Protein AF-A0A4Q3B7X1-F1 (afdb_monomer_lite)

Sequence (124 aa):
MKILYALQATGNGHISRANEILPLLETMATVDVLLSGTQADVGLNHAIKYKKKGLSFVFGKQGGVDILSTFKQIKTKRFLEEMRSIPVEDYDFVINDFEPLSAWACKNKNVTCIALSHQFAVIG

Secondary structure (DSSP, 8-state):
-EEEEEEE-SSHHHHHHHHHHHHHHHHHSEEEEEEE-S---SPPSS--SEEE------B-TTSSB-HHHHHHH--HHHHHHHHHT--GGGSSEEEEES-HHHHHHHHHHT--EEE--SGGGT--

Radius of gyration: 14.89 Å; chains: 1; bounding box: 36×31×37 Å

pLDDT: mean 83.75, std 16.31, range [47.78, 98.5]

Structure (mmCIF, N/CA/C/O backbone):
data_AF-A0A4Q3B7X1-F1
#
_entry.id   AF-A0A4Q3B7X1-F1
#
loop_
_atom_site.group_PDB
_atom_site.id
_atom_site.type_symbol
_atom_site.label_atom_id
_atom_site.label_alt_id
_atom_site.label_comp_id
_atom_site.label_asym_id
_atom_site.label_entity_id
_atom_site.label_seq_id
_atom_site.pdbx_PDB_ins_code
_atom_site.Cartn_x
_atom_site.Cartn_y
_atom_site.Cartn_z
_atom_site.occupancy
_atom_site.B_iso_or_equiv
_atom_site.auth_seq_id
_atom_site.auth_comp_id
_atom_site.auth_asym_id
_atom_site.auth_atom_id
_atom_site.pdbx_PDB_model_num
ATOM 1 N N . MET A 1 1 ? -13.889 1.891 12.021 1.00 94.38 1 MET A N 1
ATOM 2 C CA . MET A 1 1 ? -13.579 1.440 10.653 1.00 94.38 1 MET A CA 1
ATOM 3 C C . MET A 1 1 ? -12.079 1.511 10.460 1.00 94.38 1 MET A C 1
ATOM 5 O O . MET A 1 1 ? -11.491 2.529 10.821 1.00 94.38 1 MET A O 1
ATOM 9 N N . LYS A 1 2 ? -11.471 0.443 9.954 1.00 98.12 2 LYS A N 1
ATOM 10 C CA . LYS A 1 2 ? -10.037 0.331 9.707 1.00 98.12 2 LYS A CA 1
ATOM 11 C C . LYS A 1 2 ? -9.805 0.003 8.237 1.00 98.12 2 LYS A C 1
ATOM 13 O O . LYS A 1 2 ? -10.293 -1.010 7.744 1.00 98.12 2 LYS A O 1
ATOM 18 N N . ILE A 1 3 ? -9.051 0.851 7.549 1.00 98.38 3 ILE A N 1
ATOM 19 C CA . ILE A 1 3 ? -8.839 0.756 6.101 1.00 98.38 3 ILE A CA 1
ATOM 20 C C . ILE A 1 3 ? -7.351 0.708 5.768 1.00 98.38 3 ILE A C 1
ATOM 22 O O . ILE A 1 3 ? -6.521 1.269 6.487 1.00 98.38 3 ILE A O 1
ATOM 26 N N . LEU A 1 4 ? -7.023 0.046 4.661 1.00 98.50 4 LEU A N 1
ATOM 27 C CA . LEU A 1 4 ? -5.682 0.074 4.083 1.00 98.50 4 LEU A CA 1
ATOM 28 C C . LEU A 1 4 ? -5.683 1.013 2.880 1.00 98.50 4 LEU A C 1
ATOM 30 O O . LEU A 1 4 ? -6.396 0.759 1.909 1.00 98.50 4 LEU A O 1
ATOM 34 N N . TYR A 1 5 ? -4.867 2.063 2.914 1.00 97.81 5 TYR A N 1
ATOM 35 C CA . TYR A 1 5 ? -4.640 2.918 1.755 1.00 97.81 5 TYR A CA 1
ATOM 36 C C . TYR A 1 5 ? -3.352 2.497 1.040 1.00 97.81 5 TYR A C 1
ATOM 38 O O . TYR A 1 5 ? -2.250 2.655 1.569 1.00 97.81 5 TYR A O 1
ATOM 46 N N . ALA A 1 6 ? -3.492 1.906 -0.146 1.00 96.81 6 ALA A N 1
ATOM 47 C CA . ALA A 1 6 ? -2.391 1.367 -0.933 1.00 96.81 6 ALA A CA 1
ATOM 48 C C . ALA A 1 6 ? -1.993 2.321 -2.065 1.00 96.81 6 ALA A C 1
ATOM 50 O O . ALA A 1 6 ? -2.795 2.619 -2.947 1.00 96.81 6 ALA A O 1
ATOM 51 N N . LEU A 1 7 ? -0.739 2.769 -2.041 1.00 94.06 7 LEU A N 1
ATOM 52 C CA . LEU A 1 7 ? -0.182 3.822 -2.883 1.00 94.06 7 LEU A CA 1
ATOM 53 C C . LEU A 1 7 ? 0.895 3.285 -3.824 1.00 94.06 7 LEU A C 1
ATOM 55 O O . LEU A 1 7 ? 1.863 2.653 -3.382 1.00 94.06 7 LEU A O 1
ATOM 59 N N . GLN A 1 8 ? 0.780 3.620 -5.110 1.00 91.12 8 GLN A N 1
ATOM 60 C CA . GLN A 1 8 ? 1.825 3.365 -6.095 1.00 91.12 8 GLN A CA 1
ATOM 61 C C . GLN A 1 8 ? 2.848 4.517 -6.151 1.00 91.12 8 GLN A C 1
ATOM 63 O O . GLN A 1 8 ? 2.600 5.587 -6.697 1.00 91.12 8 GLN A O 1
ATOM 68 N N . ALA A 1 9 ? 4.056 4.272 -5.651 1.00 87.19 9 ALA A N 1
ATOM 69 C CA . ALA A 1 9 ? 5.202 5.184 -5.628 1.00 87.19 9 ALA A CA 1
ATOM 70 C C . ALA A 1 9 ? 6.098 5.078 -6.880 1.00 87.19 9 ALA A C 1
ATOM 72 O O . ALA A 1 9 ? 7.331 5.055 -6.784 1.00 87.19 9 ALA A O 1
ATOM 73 N N . THR A 1 10 ? 5.495 4.976 -8.066 1.00 80.94 10 THR A N 1
ATOM 74 C CA . THR A 1 10 ? 6.218 5.027 -9.355 1.00 80.94 10 THR A CA 1
ATOM 75 C C . THR A 1 10 ? 6.270 6.438 -9.952 1.00 80.94 10 THR A C 1
ATOM 77 O O . THR A 1 10 ? 6.825 6.632 -11.026 1.00 80.94 10 THR A O 1
ATOM 80 N N . GLY A 1 11 ? 5.695 7.431 -9.270 1.00 76.81 11 GLY A N 1
ATOM 81 C CA . GLY A 1 11 ? 5.754 8.839 -9.652 1.00 76.81 11 GLY A CA 1
ATOM 82 C C . GLY A 1 11 ? 5.193 9.751 -8.561 1.00 76.81 11 GLY A C 1
ATOM 83 O O . GLY A 1 11 ? 4.448 9.310 -7.685 1.00 76.81 11 GLY A O 1
ATOM 84 N N . ASN A 1 12 ? 5.532 11.040 -8.624 1.00 83.31 12 ASN A N 1
ATOM 85 C CA . ASN A 1 12 ? 5.206 12.000 -7.562 1.00 83.31 12 ASN A CA 1
ATOM 86 C C . ASN A 1 12 ? 3.704 12.338 -7.463 1.00 83.31 12 ASN A C 1
ATOM 88 O O . ASN A 1 12 ? 3.244 12.734 -6.396 1.00 83.31 12 ASN A O 1
ATOM 92 N N . GLY A 1 13 ? 2.922 12.146 -8.534 1.00 86.12 13 GLY A N 1
ATOM 93 C CA . GLY A 1 13 ? 1.490 12.481 -8.551 1.00 86.12 13 GLY A CA 1
ATOM 94 C C . GLY A 1 13 ? 0.653 11.694 -7.534 1.00 86.12 13 GLY A C 1
ATOM 95 O O . GLY A 1 13 ? -0.202 12.268 -6.864 1.00 86.12 13 GLY A O 1
ATOM 96 N N . HIS A 1 14 ? 0.937 10.399 -7.359 1.00 89.12 14 HIS A N 1
ATOM 97 C CA . HIS A 1 14 ? 0.263 9.566 -6.356 1.00 89.12 14 HIS A CA 1
ATOM 98 C C . HIS A 1 14 ? 0.597 10.010 -4.928 1.00 89.12 14 HIS A C 1
ATOM 100 O O . HIS A 1 14 ? -0.295 10.108 -4.093 1.00 89.12 14 HIS A O 1
ATOM 106 N N . ILE A 1 15 ? 1.860 10.355 -4.659 1.00 90.56 15 ILE A N 1
ATOM 107 C CA . ILE A 1 15 ? 2.288 10.825 -3.333 1.00 90.56 15 ILE A CA 1
ATOM 108 C C . ILE A 1 15 ? 1.688 12.190 -3.007 1.00 90.56 15 ILE A C 1
ATOM 110 O O . ILE A 1 15 ? 1.175 12.386 -1.909 1.00 90.56 15 ILE A O 1
ATOM 114 N N . SER A 1 16 ? 1.699 13.118 -3.967 1.00 90.38 16 SER A N 1
ATOM 115 C CA . SER A 1 16 ? 1.098 14.440 -3.782 1.00 90.38 16 SER A CA 1
ATOM 116 C C . SER A 1 16 ? -0.389 14.331 -3.461 1.00 90.38 16 SER A C 1
ATOM 118 O O . SER A 1 16 ? -0.847 14.950 -2.510 1.00 90.38 16 SER A O 1
ATOM 120 N N . ARG A 1 17 ? -1.138 13.500 -4.196 1.00 91.12 17 ARG A N 1
ATOM 121 C CA . ARG A 1 17 ? -2.550 13.239 -3.890 1.00 91.12 17 ARG A CA 1
ATOM 122 C C . ARG A 1 17 ? -2.727 12.557 -2.534 1.00 91.12 17 ARG A C 1
ATOM 124 O O . ARG A 1 17 ? -3.662 12.882 -1.811 1.00 91.12 17 ARG A O 1
ATOM 131 N N . ALA A 1 18 ? -1.859 11.612 -2.183 1.00 93.44 18 ALA A N 1
ATOM 132 C CA . ALA A 1 18 ? -1.932 10.937 -0.896 1.00 93.44 18 ALA A CA 1
ATOM 133 C C . ALA A 1 18 ? -1.792 11.914 0.276 1.00 93.44 18 ALA A C 1
ATOM 135 O O . ALA A 1 18 ? -2.566 11.807 1.218 1.00 93.44 18 ALA A O 1
ATOM 136 N N . ASN A 1 19 ? -0.874 12.881 0.187 1.00 93.19 19 ASN A N 1
ATOM 137 C CA . ASN A 1 19 ? -0.688 13.913 1.210 1.00 93.19 19 ASN A CA 1
ATOM 138 C C . ASN A 1 19 ? -1.927 14.812 1.399 1.00 93.19 19 ASN A C 1
ATOM 140 O O . ASN A 1 19 ? -2.136 15.310 2.497 1.00 93.19 19 ASN A O 1
ATOM 144 N N . GLU A 1 20 ? -2.763 14.987 0.371 1.00 93.44 20 GLU A N 1
ATOM 145 C CA . GLU A 1 20 ? -4.032 15.729 0.475 1.00 93.44 20 GLU A CA 1
ATOM 146 C C . GLU A 1 20 ? -5.178 14.860 1.022 1.00 93.44 20 GLU A C 1
ATOM 148 O O . GLU A 1 20 ? -6.008 15.312 1.807 1.00 93.44 20 GLU A O 1
ATOM 153 N N . ILE A 1 21 ? -5.241 13.589 0.611 1.00 94.12 21 ILE A N 1
ATOM 154 C CA . ILE A 1 21 ? -6.352 12.686 0.950 1.00 94.12 21 ILE A CA 1
ATOM 155 C C . ILE A 1 21 ? -6.202 12.084 2.353 1.00 94.12 21 ILE A C 1
ATOM 157 O O . ILE A 1 21 ? -7.201 11.905 3.050 1.00 94.12 21 ILE A O 1
ATOM 161 N N . LEU A 1 22 ? -4.980 11.746 2.774 1.00 95.69 22 LEU A N 1
ATOM 162 C CA . LEU A 1 22 ? -4.725 11.060 4.044 1.00 95.69 22 LEU A CA 1
ATOM 163 C C . LEU A 1 22 ? -5.267 11.806 5.269 1.00 95.69 22 LEU A C 1
ATOM 165 O O . LEU A 1 22 ? -5.994 11.167 6.030 1.00 95.69 22 LEU A O 1
ATOM 169 N N . PRO A 1 23 ? -5.033 13.125 5.435 1.00 96.00 23 PRO A N 1
ATOM 170 C CA . PRO A 1 23 ? -5.581 13.865 6.568 1.00 96.00 23 PRO A CA 1
ATOM 171 C C . PRO A 1 23 ? -7.106 13.776 6.646 1.00 96.00 23 PRO A C 1
ATOM 173 O O . PRO A 1 23 ? -7.666 13.673 7.731 1.00 96.00 23 PRO A O 1
ATOM 176 N N . LEU A 1 24 ? -7.789 13.767 5.495 1.00 96.19 24 LEU A N 1
ATOM 177 C CA . LEU A 1 24 ? -9.245 13.649 5.427 1.00 96.19 24 LEU A CA 1
ATOM 178 C C . LEU A 1 24 ? -9.703 12.235 5.796 1.00 96.19 24 LEU A C 1
ATOM 180 O O . LEU A 1 24 ? -10.624 12.078 6.596 1.00 96.19 24 LEU A O 1
ATOM 184 N N . LEU A 1 25 ? -9.051 11.201 5.256 1.00 95.94 25 LEU A N 1
ATOM 185 C CA . LEU A 1 25 ? -9.364 9.807 5.583 1.00 95.94 25 LEU A CA 1
ATOM 186 C C . LEU A 1 25 ? -9.171 9.506 7.075 1.00 95.94 25 LEU A C 1
ATOM 188 O O . LEU A 1 25 ? -10.005 8.821 7.665 1.00 95.94 25 LEU A O 1
ATOM 192 N N . GLU A 1 26 ? -8.122 10.053 7.689 1.00 96.31 26 GLU A N 1
ATOM 193 C CA . GLU A 1 26 ? -7.819 9.896 9.117 1.00 96.31 26 GLU A CA 1
ATOM 194 C C . GLU A 1 26 ? -8.902 10.507 10.030 1.00 96.31 26 GLU A C 1
ATOM 196 O O . GLU A 1 26 ? -9.067 10.059 11.163 1.00 96.31 26 GLU A O 1
ATOM 201 N N . THR A 1 27 ? -9.712 11.460 9.541 1.00 97.38 27 THR A N 1
ATOM 202 C CA . THR A 1 27 ? -10.883 11.964 10.294 1.00 97.38 27 THR A CA 1
ATOM 203 C C . THR A 1 27 ? -12.066 10.991 10.316 1.00 97.38 27 THR A C 1
ATOM 205 O O . THR A 1 27 ? -12.935 11.097 11.180 1.00 97.38 27 THR A O 1
ATOM 208 N N . MET A 1 28 ? -12.113 10.040 9.378 1.00 96.94 28 MET A N 1
ATOM 209 C CA . MET A 1 28 ? -13.249 9.132 9.168 1.00 96.94 28 MET A CA 1
ATOM 210 C C . MET A 1 28 ? -12.935 7.678 9.545 1.00 96.94 28 MET A C 1
ATOM 212 O O . MET A 1 28 ? -13.849 6.888 9.793 1.00 96.94 28 MET A O 1
ATOM 216 N N . ALA A 1 29 ? -11.657 7.295 9.563 1.00 97.25 29 ALA A N 1
ATOM 217 C CA . ALA A 1 29 ? -11.222 5.920 9.767 1.00 97.25 29 ALA A CA 1
ATOM 218 C C . ALA A 1 29 ? -9.836 5.832 10.410 1.00 97.25 29 ALA A C 1
ATOM 220 O O . ALA A 1 29 ? -9.017 6.739 10.317 1.00 97.25 29 ALA A O 1
ATOM 221 N N . THR A 1 30 ? -9.533 4.670 10.986 1.00 98.12 30 THR A N 1
ATOM 222 C CA . THR A 1 30 ? -8.148 4.279 11.253 1.00 98.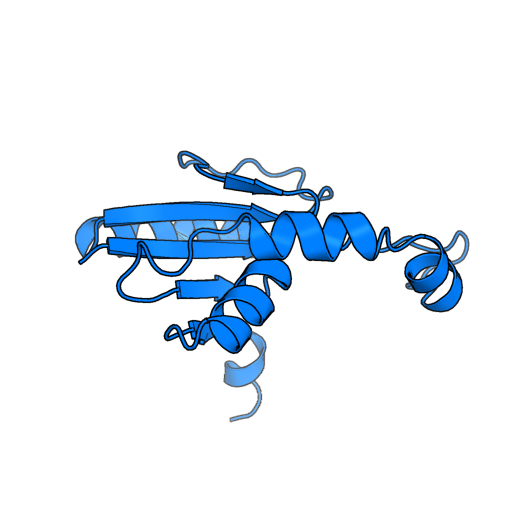12 30 THR A CA 1
ATOM 223 C C . THR A 1 30 ? -7.505 3.863 9.934 1.00 98.12 30 THR A C 1
ATOM 225 O O . THR A 1 30 ? -7.942 2.888 9.318 1.00 98.12 30 THR A O 1
ATOM 228 N N . VAL A 1 31 ? -6.485 4.596 9.493 1.00 98.06 31 VAL A N 1
ATOM 229 C CA . VAL A 1 31 ? -5.845 4.392 8.188 1.00 98.06 31 VAL A CA 1
ATOM 230 C C . VAL A 1 31 ? -4.446 3.827 8.378 1.00 98.06 31 VAL A C 1
ATOM 232 O O . VAL A 1 31 ? -3.603 4.443 9.021 1.00 98.06 31 VAL A O 1
ATOM 235 N N . ASP A 1 32 ? -4.186 2.666 7.783 1.00 98.12 32 ASP A N 1
ATOM 236 C CA . ASP A 1 32 ? -2.826 2.171 7.592 1.00 98.12 32 ASP A CA 1
ATOM 237 C C . ASP A 1 32 ? -2.397 2.411 6.141 1.00 98.12 32 ASP A C 1
ATOM 239 O O . ASP A 1 32 ? -3.189 2.238 5.211 1.00 98.12 32 ASP A O 1
ATOM 243 N N . VAL A 1 33 ? -1.128 2.770 5.928 1.00 97.31 33 VAL A N 1
ATOM 244 C CA . VAL A 1 33 ? -0.598 3.048 4.586 1.00 97.31 33 VAL A CA 1
ATOM 245 C C . VAL A 1 33 ? 0.310 1.926 4.097 1.00 97.31 33 VAL A C 1
ATOM 247 O O . VAL A 1 33 ? 1.270 1.533 4.772 1.00 97.31 33 VAL A O 1
ATOM 250 N N . LEU A 1 34 ? 0.034 1.452 2.882 1.00 96.38 34 LEU A N 1
ATOM 251 C CA . LEU A 1 34 ? 0.942 0.632 2.091 1.00 96.38 34 LEU A CA 1
ATOM 252 C C . LEU A 1 34 ? 1.521 1.466 0.952 1.00 96.38 34 LEU A C 1
ATOM 254 O O . LEU A 1 34 ? 0.787 2.065 0.180 1.00 96.38 34 LEU A O 1
ATOM 258 N N . LEU A 1 35 ? 2.842 1.454 0.813 1.00 93.75 35 LEU A N 1
ATOM 259 C CA . LEU A 1 35 ? 3.563 2.105 -0.273 1.00 93.75 35 LEU A CA 1
ATOM 260 C C . LEU A 1 35 ? 4.321 1.048 -1.080 1.00 93.75 35 LEU A C 1
ATOM 262 O O . LEU A 1 35 ? 5.144 0.323 -0.509 1.00 93.75 35 LEU A O 1
ATOM 266 N N . SER A 1 36 ? 4.088 0.962 -2.392 1.00 91.69 36 SER A N 1
ATOM 267 C CA . SER A 1 36 ? 4.874 0.096 -3.281 1.00 91.69 36 SER A CA 1
ATOM 268 C C . SER A 1 36 ? 5.492 0.861 -4.449 1.00 91.69 36 SER A C 1
ATOM 270 O O . SER A 1 36 ? 4.884 1.778 -4.985 1.00 91.69 36 SER A O 1
ATOM 272 N N . GLY A 1 37 ? 6.721 0.517 -4.834 1.00 85.50 37 GLY A N 1
ATOM 273 C CA . GLY A 1 37 ? 7.475 1.217 -5.882 1.00 85.50 37 GLY A CA 1
ATOM 274 C C . GLY A 1 37 ? 8.729 1.911 -5.348 1.00 85.50 37 GLY A C 1
ATOM 275 O O . GLY A 1 37 ? 8.994 1.930 -4.145 1.00 85.50 37 GLY A O 1
ATOM 276 N N . THR A 1 38 ? 9.561 2.420 -6.258 1.00 70.25 38 THR A N 1
ATOM 277 C CA . THR A 1 38 ? 10.929 2.870 -5.935 1.00 70.25 38 THR A CA 1
ATOM 278 C C . THR A 1 38 ? 11.323 4.200 -6.582 1.00 70.25 38 THR A C 1
ATOM 280 O O . THR A 1 38 ? 12.515 4.473 -6.662 1.00 70.25 38 THR A O 1
ATOM 283 N N . GLN A 1 39 ? 10.376 4.987 -7.104 1.00 63.88 39 GLN A N 1
ATOM 284 C CA . GLN A 1 39 ? 10.681 6.134 -7.981 1.00 63.88 39 GLN A CA 1
ATOM 285 C C . GLN A 1 39 ? 10.101 7.472 -7.502 1.00 63.88 39 GLN A C 1
ATOM 287 O O . GLN A 1 39 ? 10.213 8.464 -8.213 1.00 63.88 39 GLN A O 1
ATOM 292 N N . ALA A 1 40 ? 9.462 7.522 -6.334 1.00 61.50 40 ALA A N 1
ATOM 293 C CA . ALA A 1 40 ? 9.004 8.788 -5.773 1.00 61.50 40 ALA A CA 1
ATOM 294 C C . ALA A 1 40 ? 10.140 9.488 -5.011 1.00 61.50 40 ALA A C 1
ATOM 296 O O . ALA A 1 40 ? 10.656 8.935 -4.038 1.00 61.50 40 ALA A O 1
ATOM 297 N N . ASP A 1 41 ? 10.482 10.702 -5.444 1.00 58.56 41 ASP A N 1
ATOM 298 C CA . ASP A 1 41 ? 11.437 11.589 -4.763 1.00 58.56 41 ASP A CA 1
ATOM 299 C C . ASP A 1 41 ? 10.754 12.424 -3.667 1.00 58.56 41 ASP A C 1
ATOM 301 O O . ASP A 1 41 ? 11.393 12.869 -2.714 1.00 58.56 41 ASP A O 1
ATOM 305 N N . VAL A 1 42 ? 9.437 12.626 -3.788 1.00 61.97 42 VAL A N 1
ATOM 306 C CA . VAL A 1 42 ? 8.623 13.335 -2.794 1.00 61.97 42 VAL A CA 1
ATOM 307 C C . VAL A 1 42 ? 8.307 12.397 -1.628 1.00 61.97 42 VAL A C 1
ATOM 309 O O . VAL A 1 42 ? 7.841 11.273 -1.822 1.00 61.97 42 VAL A O 1
ATOM 312 N N . GLY A 1 43 ? 8.555 12.867 -0.404 1.00 77.56 43 GLY A N 1
ATOM 313 C CA . GLY A 1 43 ? 8.209 12.146 0.817 1.00 77.56 43 GLY A CA 1
ATOM 314 C C . GLY A 1 43 ? 6.699 12.113 1.064 1.00 77.56 43 GLY A C 1
ATOM 315 O O . GLY A 1 43 ? 5.987 13.084 0.806 1.00 77.56 43 GLY A O 1
ATOM 316 N N . LEU A 1 44 ? 6.212 10.988 1.589 1.00 85.38 44 LEU A N 1
ATOM 317 C CA . LEU A 1 44 ? 4.880 10.920 2.180 1.00 85.38 44 LEU A CA 1
ATOM 318 C C . LEU A 1 44 ? 4.942 11.525 3.589 1.00 85.38 44 LEU A C 1
ATOM 320 O O . LEU A 1 44 ? 5.783 11.113 4.388 1.00 85.38 44 LEU A O 1
ATOM 324 N N . ASN A 1 45 ? 4.034 12.445 3.909 1.00 87.06 45 ASN A N 1
ATOM 325 C CA . ASN A 1 45 ? 3.988 13.141 5.203 1.00 87.06 45 ASN A CA 1
ATOM 326 C C . ASN A 1 45 ? 3.285 12.329 6.309 1.00 87.06 45 ASN A C 1
ATOM 328 O O . ASN A 1 45 ? 2.918 12.874 7.345 1.00 87.06 45 ASN A O 1
ATOM 332 N N . HIS A 1 46 ? 3.095 11.028 6.091 1.00 90.12 46 HIS A N 1
ATOM 333 C CA . HIS A 1 46 ? 2.359 10.125 6.972 1.00 90.12 46 HIS A CA 1
ATOM 334 C C . HIS A 1 46 ? 3.147 8.840 7.224 1.00 90.12 46 HIS A C 1
ATOM 336 O O . HIS A 1 46 ? 4.031 8.455 6.451 1.00 90.12 46 HIS A O 1
ATOM 342 N N . ALA A 1 47 ? 2.805 8.150 8.313 1.00 91.62 47 ALA A N 1
ATOM 343 C CA . ALA A 1 47 ? 3.444 6.898 8.685 1.00 91.62 47 ALA A CA 1
ATOM 344 C C . ALA A 1 47 ? 3.139 5.792 7.661 1.00 91.62 47 ALA A C 1
ATOM 346 O O . ALA A 1 47 ? 1.988 5.456 7.390 1.00 91.62 47 ALA A O 1
ATOM 347 N N . ILE A 1 4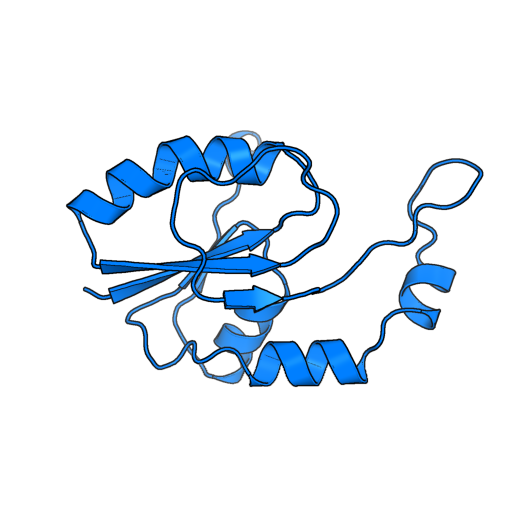8 ? 4.194 5.186 7.117 1.00 93.94 48 ILE A N 1
ATOM 348 C CA . ILE A 1 48 ? 4.085 4.052 6.197 1.00 93.94 48 ILE A CA 1
ATOM 349 C C . ILE A 1 48 ? 4.192 2.766 7.011 1.00 93.94 48 ILE A C 1
ATOM 351 O O . ILE A 1 48 ? 5.265 2.442 7.521 1.00 93.94 48 ILE A O 1
ATOM 355 N N . LYS A 1 49 ? 3.099 2.005 7.098 1.00 96.31 49 LYS A N 1
ATOM 356 C CA . LYS A 1 49 ? 3.085 0.720 7.809 1.00 96.31 49 LYS A CA 1
ATOM 357 C C . LYS A 1 49 ? 3.699 -0.404 6.986 1.00 96.31 49 LYS A C 1
ATOM 359 O O . LYS A 1 49 ? 4.428 -1.238 7.518 1.00 96.31 49 LYS A O 1
ATOM 364 N N . TYR A 1 50 ? 3.434 -0.418 5.681 1.00 95.12 50 TYR A N 1
ATOM 365 C CA . TYR A 1 50 ? 3.978 -1.423 4.774 1.00 95.12 50 TYR A CA 1
ATOM 366 C C . TYR A 1 50 ? 4.715 -0.756 3.625 1.00 95.12 50 TYR A C 1
ATOM 368 O O . TYR A 1 50 ? 4.134 0.011 2.865 1.00 95.12 50 TYR A O 1
ATOM 376 N N . LYS A 1 51 ? 5.991 -1.099 3.451 1.00 92.94 51 LYS A N 1
ATOM 377 C CA . LYS A 1 51 ? 6.785 -0.677 2.296 1.00 92.94 51 LYS A CA 1
ATOM 378 C C . LYS A 1 51 ? 7.167 -1.900 1.473 1.00 92.94 51 LYS A C 1
ATOM 380 O O . LYS A 1 51 ? 7.772 -2.836 1.997 1.00 92.94 51 LYS A O 1
ATOM 385 N N . LYS A 1 52 ? 6.788 -1.911 0.198 1.00 91.75 52 LYS A N 1
ATOM 386 C CA . LYS A 1 52 ? 7.059 -3.004 -0.747 1.00 91.75 52 LYS A CA 1
ATOM 387 C C . LYS A 1 52 ? 7.806 -2.474 -1.960 1.00 91.75 52 LYS A C 1
ATOM 389 O O . LYS A 1 52 ? 7.718 -1.296 -2.292 1.00 91.75 52 LYS A O 1
ATOM 394 N N . LYS A 1 53 ? 8.560 -3.335 -2.639 1.00 87.00 53 LYS A N 1
ATOM 395 C CA . LYS A 1 53 ? 9.202 -2.937 -3.899 1.00 87.00 53 LYS A CA 1
ATOM 396 C C . LYS A 1 53 ? 8.203 -2.928 -5.048 1.00 87.00 53 LYS A C 1
ATOM 398 O O . LYS A 1 53 ? 8.338 -2.091 -5.935 1.00 87.00 53 LYS A O 1
ATOM 403 N N . GLY A 1 54 ? 7.214 -3.822 -5.017 1.00 80.62 54 GLY A N 1
ATOM 404 C CA . GLY A 1 54 ? 6.187 -3.902 -6.047 1.00 80.62 54 GLY A CA 1
ATOM 405 C C . GLY A 1 54 ? 6.763 -4.262 -7.415 1.00 80.62 54 GLY A C 1
ATOM 406 O O . GLY A 1 54 ? 7.816 -4.911 -7.536 1.00 80.62 54 GLY A O 1
ATOM 407 N N . LEU A 1 55 ? 6.044 -3.837 -8.453 1.00 74.44 55 LEU A N 1
ATOM 408 C CA . LEU A 1 55 ? 6.530 -3.864 -9.827 1.00 74.44 55 LEU A CA 1
ATOM 409 C C . LEU A 1 55 ? 7.422 -2.642 -10.049 1.00 74.44 55 LEU A C 1
ATOM 411 O O . LEU A 1 55 ? 6.999 -1.505 -9.868 1.00 74.44 55 LEU A O 1
ATOM 415 N N . SER A 1 56 ? 8.668 -2.886 -10.441 1.00 61.12 56 SER A N 1
ATOM 416 C CA . SER A 1 56 ? 9.583 -1.834 -10.879 1.00 61.12 56 SER A CA 1
ATOM 417 C C . SER A 1 56 ? 9.682 -1.921 -12.396 1.00 61.12 56 SER A C 1
ATOM 419 O O . SER A 1 56 ? 10.109 -2.951 -12.918 1.00 61.12 56 SER A O 1
ATOM 421 N N . PHE A 1 57 ? 9.270 -0.869 -13.101 1.00 59.50 57 PHE A N 1
ATOM 422 C CA . PHE A 1 57 ? 9.462 -0.784 -14.545 1.00 59.50 57 PHE A CA 1
ATOM 423 C C . PHE A 1 57 ? 10.927 -0.483 -14.848 1.00 59.50 57 PHE A C 1
ATOM 425 O O . PHE A 1 57 ? 11.521 0.420 -14.253 1.00 59.50 57 PHE A O 1
ATOM 432 N N . VAL A 1 58 ? 11.512 -1.242 -15.774 1.00 58.53 58 VAL A N 1
ATOM 433 C CA . VAL A 1 58 ? 12.834 -0.937 -16.316 1.00 58.53 58 VAL A CA 1
ATOM 434 C C . VAL A 1 58 ? 12.617 -0.004 -17.501 1.00 58.53 58 VAL A C 1
ATOM 436 O O . VAL A 1 58 ? 12.093 -0.405 -18.541 1.00 58.53 58 VAL A O 1
ATOM 439 N N . PHE A 1 59 ? 12.983 1.265 -17.331 1.00 53.75 59 PHE A N 1
ATOM 440 C CA . PHE A 1 59 ? 12.964 2.230 -18.426 1.00 53.75 59 PHE A CA 1
ATOM 441 C C . PHE A 1 59 ? 14.136 1.950 -19.373 1.00 53.75 59 PHE A C 1
ATOM 443 O O . PHE A 1 59 ? 15.285 1.831 -18.942 1.00 53.75 59 PHE A O 1
ATOM 450 N N . GLY A 1 60 ? 13.835 1.794 -20.663 1.00 53.25 60 GLY A N 1
ATOM 451 C CA . GLY A 1 60 ? 14.840 1.525 -21.688 1.00 53.25 60 GLY A CA 1
ATOM 452 C C . GLY A 1 60 ? 15.745 2.737 -21.934 1.00 53.25 60 GLY A C 1
ATOM 453 O O . GLY A 1 60 ? 15.357 3.882 -21.714 1.00 53.25 60 GLY A O 1
ATOM 454 N N . LYS A 1 61 ? 16.956 2.500 -22.453 1.00 55.50 61 LYS A N 1
ATOM 455 C CA . LYS A 1 61 ? 17.963 3.552 -22.715 1.00 55.50 61 LYS A CA 1
ATOM 456 C C . LYS A 1 61 ? 17.573 4.569 -23.808 1.00 55.50 61 LYS A C 1
ATOM 458 O O . LYS A 1 61 ? 18.284 5.548 -23.980 1.00 55.50 61 LYS A O 1
ATOM 463 N N . GLN A 1 62 ? 16.486 4.333 -24.545 1.00 54.72 62 GLN A N 1
ATOM 464 C CA . GLN A 1 62 ? 16.020 5.147 -25.684 1.00 54.72 62 GLN A CA 1
ATOM 465 C C . GLN A 1 62 ? 14.633 5.782 -25.436 1.00 54.72 62 GLN A C 1
ATOM 467 O O . GLN A 1 62 ? 14.001 6.272 -26.365 1.00 54.72 62 GLN A O 1
ATOM 472 N N . GLY A 1 63 ? 14.145 5.774 -24.189 1.00 54.94 63 GLY A N 1
ATOM 473 C CA . GLY A 1 63 ? 12.777 6.184 -23.862 1.00 54.94 63 GLY A CA 1
ATOM 474 C C . GLY A 1 63 ? 11.756 5.063 -24.091 1.0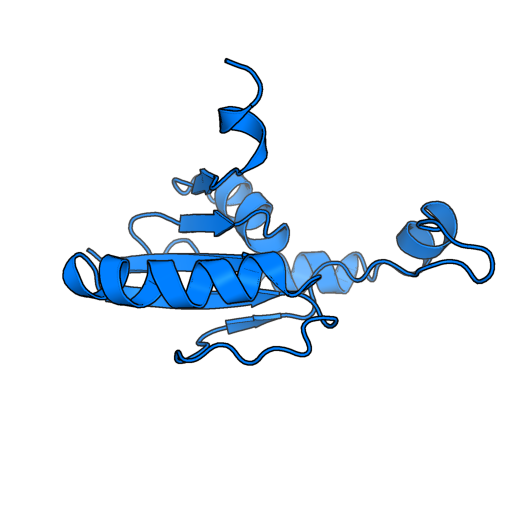0 54.94 63 GLY A C 1
ATOM 475 O O . GLY A 1 63 ? 11.907 4.222 -24.975 1.00 54.94 63 GLY A O 1
ATOM 476 N N . GLY A 1 64 ? 10.724 5.031 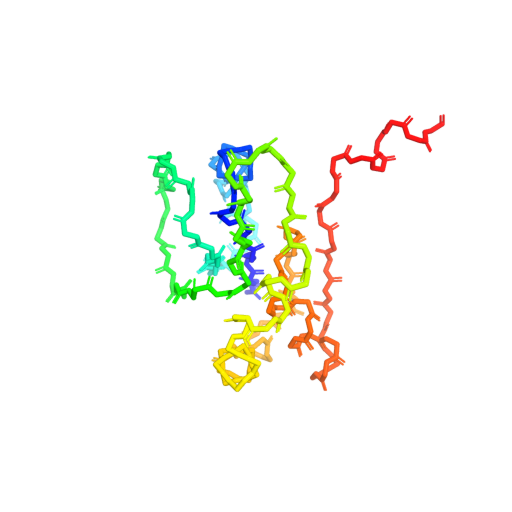-23.247 1.00 58.03 64 GLY A N 1
ATOM 477 C CA . GLY A 1 64 ? 9.714 3.970 -23.221 1.00 58.03 64 GLY A CA 1
ATOM 478 C C . GLY A 1 64 ? 9.996 2.860 -22.200 1.00 58.03 64 GLY A C 1
ATOM 479 O O . GLY A 1 64 ? 11.124 2.647 -21.746 1.00 58.03 64 GLY A O 1
ATOM 480 N N . VAL A 1 65 ? 8.929 2.162 -21.805 1.00 57.19 65 VAL A N 1
ATOM 481 C CA . VAL A 1 65 ? 9.019 0.959 -20.970 1.00 57.19 65 VAL A CA 1
ATOM 482 C C . VAL A 1 65 ? 9.469 -0.185 -21.867 1.00 57.19 65 VAL A C 1
ATOM 484 O O . VAL A 1 65 ? 8.755 -0.564 -22.795 1.00 57.19 65 VAL A O 1
ATOM 487 N N . ASP A 1 66 ? 10.635 -0.759 -21.588 1.00 63.62 66 ASP A N 1
ATOM 488 C CA . ASP A 1 66 ? 11.014 -2.013 -22.227 1.00 63.62 66 ASP A CA 1
ATOM 489 C C . ASP A 1 66 ? 10.248 -3.133 -21.526 1.00 63.62 66 ASP A C 1
ATOM 491 O O . ASP A 1 66 ? 10.642 -3.648 -20.478 1.00 63.62 66 ASP A O 1
ATOM 495 N N . ILE A 1 67 ? 9.083 -3.450 -22.086 1.00 59.69 67 ILE A N 1
ATOM 496 C CA . ILE A 1 67 ? 8.161 -4.445 -21.551 1.00 59.69 67 ILE A CA 1
ATOM 497 C C . ILE A 1 67 ? 8.859 -5.808 -21.491 1.00 59.69 67 ILE A C 1
ATOM 499 O O . ILE A 1 67 ? 8.796 -6.474 -20.468 1.00 59.69 67 ILE A O 1
ATOM 503 N N . LEU A 1 68 ? 9.605 -6.210 -22.521 1.00 55.69 68 LEU A 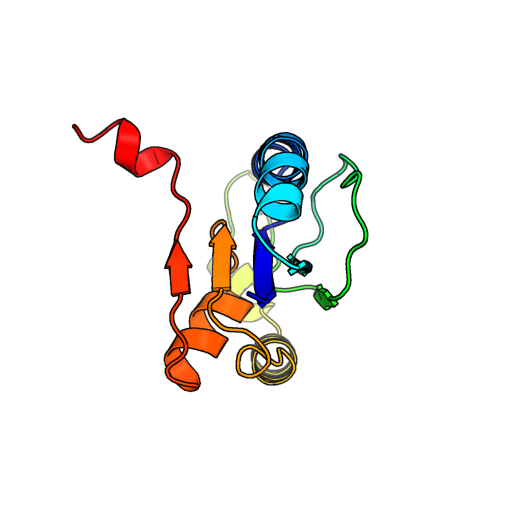N 1
ATOM 504 C CA . LEU A 1 68 ? 10.269 -7.517 -22.559 1.00 55.69 68 LEU A CA 1
ATOM 505 C C . LEU A 1 68 ? 11.372 -7.651 -21.504 1.00 55.69 68 LEU A C 1
ATOM 507 O O . LEU A 1 68 ? 11.451 -8.690 -20.841 1.00 55.69 68 LEU A O 1
ATOM 511 N N . SER A 1 69 ? 12.208 -6.628 -21.309 1.00 57.53 69 SER A N 1
ATOM 512 C CA . SER A 1 69 ? 13.213 -6.660 -20.240 1.00 57.53 69 SER A CA 1
ATOM 513 C C . SER A 1 69 ? 12.600 -6.452 -18.856 1.00 57.53 69 SER A C 1
ATOM 515 O O . SER A 1 69 ? 13.049 -7.098 -17.912 1.00 57.53 69 SER A O 1
ATOM 517 N N . THR A 1 70 ? 11.519 -5.675 -18.738 1.00 57.41 70 THR A N 1
ATOM 518 C CA . THR A 1 70 ? 10.726 -5.557 -17.507 1.00 57.41 70 THR A CA 1
ATOM 519 C C . THR A 1 70 ? 10.109 -6.905 -17.137 1.00 57.41 70 THR A C 1
ATOM 521 O O . THR A 1 70 ? 10.286 -7.343 -16.013 1.00 57.41 70 THR A O 1
ATOM 524 N N . PHE A 1 71 ? 9.486 -7.638 -18.062 1.00 56.19 71 PHE A N 1
ATOM 525 C CA . PHE A 1 71 ? 8.934 -8.978 -17.815 1.00 56.19 71 PHE A CA 1
ATOM 526 C C . PHE A 1 71 ? 10.012 -10.026 -17.506 1.00 56.19 71 PHE A C 1
ATOM 528 O O . PHE A 1 71 ? 9.801 -10.863 -16.632 1.00 56.19 71 PHE A O 1
ATOM 535 N N . LYS A 1 72 ? 11.186 -9.966 -18.151 1.00 56.78 72 LYS A N 1
ATOM 536 C CA . LYS A 1 72 ? 12.322 -10.857 -17.838 1.00 56.78 72 LYS A CA 1
ATOM 537 C C . LYS A 1 72 ? 13.011 -10.526 -16.506 1.00 56.78 72 LYS A C 1
ATOM 539 O O . LYS A 1 72 ? 13.581 -11.422 -15.891 1.00 56.78 72 LYS A O 1
ATOM 544 N N . GLN A 1 73 ? 12.976 -9.266 -16.063 1.00 56.16 73 GLN A N 1
ATOM 545 C CA . GLN A 1 73 ? 13.531 -8.817 -14.776 1.00 56.16 73 GLN A CA 1
ATOM 546 C C . GLN A 1 73 ? 12.498 -8.746 -13.649 1.00 56.16 73 GLN A C 1
ATOM 548 O O . GLN A 1 73 ? 12.884 -8.608 -12.482 1.00 56.16 73 GLN A O 1
ATOM 553 N N . ILE A 1 74 ? 11.201 -8.850 -13.961 1.00 60.38 74 ILE A N 1
ATOM 554 C CA . ILE A 1 74 ? 10.145 -8.987 -12.968 1.00 60.38 74 ILE A CA 1
ATOM 555 C C . ILE A 1 74 ? 10.513 -10.219 -12.153 1.00 60.38 74 ILE A C 1
ATOM 557 O O . ILE A 1 74 ? 10.515 -11.358 -12.615 1.00 60.38 74 ILE A O 1
ATOM 561 N N . LYS A 1 75 ? 10.874 -9.972 -10.895 1.00 66.00 75 LYS A N 1
ATOM 562 C CA . LYS A 1 75 ? 11.062 -11.023 -9.906 1.00 66.00 75 LYS A CA 1
ATOM 563 C C . LYS A 1 75 ? 9.673 -11.555 -9.565 1.00 66.00 75 LYS A C 1
ATOM 565 O O . LYS A 1 75 ? 9.164 -11.242 -8.495 1.00 66.00 75 LYS A O 1
ATOM 570 N N . THR A 1 76 ? 9.048 -12.322 -10.462 1.00 72.25 76 THR A N 1
ATOM 571 C CA . THR A 1 76 ? 7.672 -12.837 -10.321 1.00 72.25 76 THR A CA 1
ATOM 572 C C . THR A 1 76 ? 7.491 -13.532 -8.979 1.00 72.25 76 THR A C 1
ATOM 574 O O . THR A 1 76 ? 6.498 -13.317 -8.295 1.00 72.25 76 THR A O 1
ATOM 577 N N . LYS A 1 77 ? 8.513 -14.278 -8.541 1.00 81.69 77 LYS A N 1
ATOM 578 C CA . LYS A 1 77 ? 8.559 -14.886 -7.209 1.00 81.69 77 LYS A CA 1
ATOM 579 C C . LYS A 1 77 ? 8.454 -13.846 -6.083 1.00 81.69 77 LYS A C 1
ATOM 581 O O . LYS A 1 77 ? 7.575 -13.970 -5.243 1.00 81.69 77 LYS A O 1
ATOM 586 N N . ARG A 1 78 ? 9.273 -12.785 -6.113 1.00 85.62 78 ARG A N 1
ATOM 587 C CA . ARG A 1 78 ? 9.213 -11.682 -5.135 1.00 85.62 78 ARG A CA 1
ATOM 588 C C . ARG A 1 78 ? 7.866 -10.967 -5.179 1.00 85.62 78 ARG A C 1
ATOM 590 O O . ARG A 1 78 ? 7.329 -10.658 -4.130 1.00 85.62 78 ARG A O 1
ATOM 597 N N . PHE A 1 79 ? 7.328 -10.696 -6.369 1.00 86.31 79 PHE A N 1
ATOM 598 C CA . PHE A 1 79 ? 6.021 -10.051 -6.509 1.00 86.31 79 PHE A CA 1
ATOM 599 C C . PHE A 1 79 ? 4.927 -10.890 -5.837 1.00 86.31 79 PHE A C 1
ATOM 601 O O . PHE A 1 79 ? 4.146 -10.364 -5.052 1.00 86.31 79 PHE A O 1
ATOM 608 N N . LEU A 1 80 ? 4.916 -12.205 -6.076 1.00 88.44 80 LEU A N 1
ATOM 609 C CA . LEU A 1 80 ? 3.974 -13.125 -5.438 1.00 88.44 80 LEU A CA 1
ATOM 610 C C . LEU A 1 80 ? 4.174 -13.210 -3.918 1.00 88.44 80 LEU A C 1
ATOM 612 O O . LEU A 1 80 ? 3.191 -13.228 -3.182 1.00 88.44 80 LEU A O 1
ATOM 616 N N . GLU A 1 81 ? 5.419 -13.251 -3.442 1.00 91.44 81 GLU A N 1
ATOM 617 C CA . GLU A 1 81 ? 5.748 -13.230 -2.009 1.00 91.44 81 GLU A CA 1
ATOM 618 C C . GLU A 1 81 ? 5.284 -11.926 -1.344 1.00 91.44 81 GLU A C 1
ATOM 620 O O . GLU A 1 81 ? 4.597 -11.961 -0.323 1.00 91.44 81 GLU A O 1
ATOM 625 N N . GLU A 1 82 ? 5.591 -10.774 -1.947 1.00 92.94 82 GLU A N 1
ATOM 626 C CA . GLU A 1 82 ? 5.165 -9.464 -1.457 1.00 92.94 82 GLU A CA 1
ATOM 627 C C . GLU A 1 82 ? 3.640 -9.355 -1.450 1.00 92.94 82 GLU A C 1
ATOM 629 O O . GLU A 1 82 ? 3.085 -8.975 -0.424 1.00 92.94 82 GLU A O 1
ATOM 634 N N . MET A 1 83 ? 2.964 -9.761 -2.526 1.00 94.12 83 MET A N 1
ATOM 635 C CA . MET A 1 83 ? 1.502 -9.764 -2.636 1.00 94.12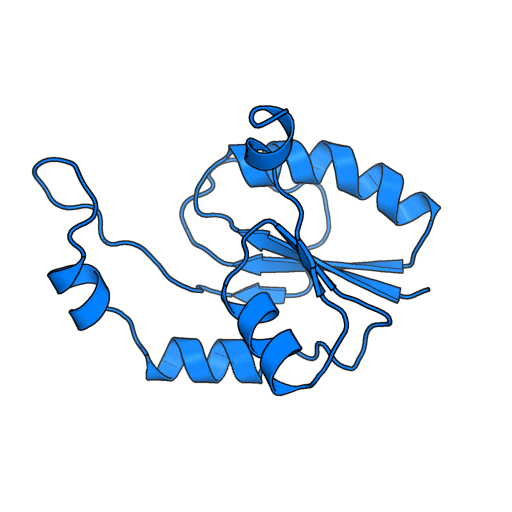 83 MET A CA 1
ATOM 636 C C . MET A 1 83 ? 0.862 -10.612 -1.532 1.00 94.12 83 MET A C 1
ATOM 638 O O . MET A 1 83 ? -0.049 -10.153 -0.848 1.00 94.12 83 MET A O 1
ATOM 642 N N . ARG A 1 84 ? 1.352 -11.842 -1.321 1.00 94.06 84 ARG A N 1
ATOM 643 C CA . ARG A 1 84 ? 0.826 -12.744 -0.280 1.00 94.06 84 ARG A CA 1
ATOM 644 C C . ARG A 1 84 ? 1.056 -12.208 1.130 1.00 94.06 84 ARG A C 1
ATOM 646 O O . ARG A 1 84 ? 0.234 -12.459 2.005 1.00 94.06 84 ARG A O 1
ATOM 653 N N . SER A 1 85 ? 2.141 -11.462 1.336 1.00 95.69 85 SER A N 1
ATOM 654 C CA . SER A 1 85 ? 2.484 -10.869 2.632 1.00 95.69 85 SER A CA 1
ATOM 655 C C . SER A 1 85 ? 1.625 -9.665 3.031 1.00 95.69 85 SER A C 1
ATOM 657 O O . SER A 1 85 ? 1.798 -9.164 4.139 1.00 95.69 85 SER A O 1
ATOM 659 N N . ILE A 1 86 ? 0.745 -9.164 2.154 1.00 96.81 86 ILE A N 1
ATOM 660 C CA . ILE A 1 86 ? -0.160 -8.058 2.491 1.00 96.81 86 ILE A CA 1
ATOM 661 C C . ILE A 1 86 ? -1.372 -8.629 3.242 1.00 96.81 86 ILE A C 1
ATOM 663 O O . ILE A 1 86 ? -2.122 -9.432 2.665 1.00 96.81 86 ILE A O 1
ATOM 667 N N . PRO A 1 87 ? -1.601 -8.220 4.503 1.00 97.19 87 PRO A N 1
ATOM 668 C CA . PRO A 1 87 ? -2.702 -8.729 5.310 1.00 97.19 87 PRO A CA 1
ATOM 669 C C . PRO A 1 87 ? -3.989 -7.946 5.014 1.00 97.19 87 PRO A C 1
ATOM 671 O O . PRO A 1 87 ? -4.525 -7.262 5.876 1.00 97.19 87 PRO A O 1
ATOM 674 N N . VAL A 1 88 ? -4.463 -7.972 3.762 1.00 98.12 88 VAL A N 1
ATOM 675 C CA . VAL A 1 88 ? -5.661 -7.207 3.350 1.00 98.12 88 VAL A CA 1
ATOM 676 C C . VAL A 1 88 ? -6.929 -7.626 4.102 1.00 98.12 88 VAL A C 1
ATOM 678 O O . VAL A 1 88 ? -7.856 -6.834 4.184 1.00 98.12 88 VAL A O 1
ATOM 681 N N . GLU A 1 89 ? -6.960 -8.832 4.674 1.00 98.06 89 GLU A N 1
ATOM 682 C CA . GLU A 1 89 ? -8.078 -9.319 5.493 1.00 98.06 89 GLU A CA 1
ATOM 683 C C . GLU A 1 89 ? -8.173 -8.661 6.884 1.00 98.06 89 GLU A C 1
ATOM 685 O O . GLU A 1 89 ? -9.214 -8.754 7.524 1.00 98.06 89 GLU A O 1
ATOM 690 N N . ASP A 1 90 ? -7.135 -7.940 7.331 1.00 98.25 90 ASP A N 1
ATOM 691 C CA . ASP A 1 90 ? -7.124 -7.204 8.608 1.00 98.25 90 ASP A CA 1
ATOM 692 C C . ASP A 1 90 ? -7.838 -5.834 8.528 1.00 98.25 90 ASP A C 1
ATOM 694 O O . ASP A 1 90 ? -7.688 -4.993 9.432 1.00 98.25 90 ASP A O 1
ATOM 698 N N . TYR A 1 91 ? -8.534 -5.569 7.419 1.00 98.44 91 TYR A N 1
ATOM 699 C CA . TYR A 1 91 ? -9.132 -4.285 7.061 1.00 98.44 91 TYR A CA 1
ATOM 700 C C . TYR A 1 91 ? -10.559 -4.471 6.551 1.00 98.44 91 TYR A C 1
ATOM 702 O O . TYR A 1 91 ? -10.861 -5.451 5.874 1.00 98.44 91 TYR A O 1
ATOM 710 N N . ASP A 1 92 ? -11.417 -3.485 6.820 1.00 98.19 92 ASP A N 1
ATOM 711 C CA . ASP A 1 92 ? -12.803 -3.474 6.340 1.00 98.19 92 ASP A CA 1
ATOM 712 C C . ASP A 1 92 ? -12.853 -3.383 4.802 1.00 98.19 92 ASP A C 1
ATOM 714 O O . ASP A 1 92 ? -13.666 -4.034 4.145 1.00 98.19 92 ASP A O 1
ATOM 718 N N . PHE A 1 93 ? -11.963 -2.574 4.218 1.00 98.00 93 PHE A N 1
ATOM 719 C CA . PHE A 1 93 ? -11.712 -2.500 2.780 1.00 98.00 93 PHE A CA 1
ATOM 720 C C . PHE A 1 93 ? -10.353 -1.859 2.484 1.00 98.00 93 PHE A C 1
ATOM 722 O O . PHE A 1 93 ? -9.709 -1.249 3.346 1.00 98.00 93 PHE A O 1
ATOM 729 N N . VAL A 1 94 ? -9.934 -1.976 1.225 1.00 98.44 94 VAL A N 1
ATOM 730 C CA . VAL A 1 94 ? -8.711 -1.365 0.701 1.00 98.44 94 VAL A CA 1
ATOM 731 C C . VAL A 1 94 ? -9.064 -0.241 -0.264 1.00 98.44 94 VAL A C 1
ATOM 733 O O . VAL A 1 94 ? -9.835 -0.440 -1.201 1.00 98.44 94 VAL A O 1
ATOM 736 N N . ILE A 1 95 ? -8.466 0.931 -0.065 1.00 97.81 95 ILE A N 1
ATOM 737 C CA . ILE A 1 95 ? -8.432 1.997 -1.066 1.00 97.81 95 ILE A CA 1
ATOM 738 C C . ILE A 1 95 ? -7.167 1.787 -1.891 1.00 97.81 95 ILE A C 1
ATOM 740 O O . ILE A 1 95 ? -6.057 1.822 -1.363 1.00 97.81 95 ILE A O 1
ATOM 744 N N . ASN A 1 96 ? -7.331 1.543 -3.183 1.00 96.44 96 ASN A N 1
ATOM 745 C CA . ASN A 1 96 ? -6.248 1.213 -4.092 1.00 96.44 96 ASN A CA 1
ATOM 746 C C . ASN A 1 96 ? -5.971 2.375 -5.044 1.00 96.44 96 ASN A C 1
ATOM 748 O O . ASN A 1 96 ? -6.771 2.672 -5.930 1.00 96.44 96 ASN A O 1
ATOM 752 N N . ASP A 1 97 ? -4.817 3.011 -4.886 1.00 93.94 97 ASP A N 1
ATOM 753 C CA . ASP A 1 97 ? -4.339 4.040 -5.796 1.00 93.94 97 ASP A CA 1
ATOM 754 C C . ASP A 1 97 ? -3.397 3.447 -6.854 1.00 93.94 97 ASP A C 1
ATOM 756 O O . ASP A 1 97 ? -2.176 3.634 -6.818 1.00 93.94 97 ASP A O 1
ATOM 760 N N . PHE A 1 98 ? -3.996 2.673 -7.765 1.00 89.50 98 PHE A N 1
ATOM 761 C CA . PHE A 1 98 ? -3.317 1.923 -8.827 1.00 89.50 98 PHE A CA 1
ATOM 762 C C . PHE A 1 98 ? -2.174 1.025 -8.326 1.00 89.50 98 PHE A C 1
ATOM 764 O O . PHE A 1 98 ? -1.244 0.724 -9.068 1.00 89.50 98 PHE A O 1
ATOM 771 N N . GLU A 1 99 ? -2.231 0.571 -7.073 1.00 93.19 99 GLU A N 1
ATOM 772 C CA . GLU A 1 99 ? -1.164 -0.219 -6.465 1.00 93.19 99 GLU A CA 1
ATOM 773 C C . GLU A 1 99 ? -1.353 -1.716 -6.799 1.00 93.19 99 GLU A C 1
ATOM 775 O O . GLU A 1 99 ? -2.342 -2.330 -6.388 1.00 93.19 99 GLU A O 1
ATOM 780 N N . PRO A 1 100 ? -0.436 -2.353 -7.547 1.00 91.62 100 PRO A N 1
ATOM 781 C CA . PRO A 1 100 ? -0.693 -3.670 -8.125 1.00 91.62 100 PRO A CA 1
ATOM 782 C C . PRO A 1 100 ? -0.723 -4.808 -7.097 1.00 91.62 100 PRO A C 1
ATOM 784 O O . PRO A 1 100 ? -1.474 -5.766 -7.285 1.00 91.62 100 PRO A O 1
ATOM 787 N N . LEU A 1 101 ? 0.077 -4.760 -6.025 1.00 94.38 101 LEU A N 1
ATOM 788 C CA . LEU A 1 101 ? 0.162 -5.877 -5.080 1.00 94.38 101 LEU A CA 1
ATOM 789 C C . LEU A 1 101 ? -1.140 -6.045 -4.291 1.00 94.38 101 LEU A C 1
ATOM 791 O O . LEU A 1 101 ? -1.667 -7.151 -4.196 1.00 94.38 101 LEU A O 1
ATOM 795 N N . SER A 1 102 ? -1.670 -4.958 -3.739 1.00 96.31 102 SER A N 1
ATOM 796 C CA . SER A 1 102 ? -2.909 -4.946 -2.965 1.00 96.31 102 SER A CA 1
ATOM 797 C C . SER A 1 102 ? -4.123 -5.230 -3.841 1.00 96.31 102 SER A C 1
ATOM 799 O O . SER A 1 102 ? -5.007 -5.953 -3.392 1.00 96.31 102 SER A O 1
ATOM 801 N N . ALA A 1 103 ? -4.147 -4.775 -5.100 1.00 95.69 103 ALA A N 1
ATOM 802 C CA . ALA A 1 103 ? -5.218 -5.109 -6.039 1.00 95.69 103 ALA A CA 1
ATOM 803 C C . ALA A 1 103 ? -5.342 -6.631 -6.233 1.00 95.69 103 ALA A C 1
ATOM 805 O O . ALA A 1 103 ? -6.424 -7.203 -6.075 1.00 95.69 103 ALA A O 1
ATOM 806 N N . TRP A 1 104 ? -4.221 -7.310 -6.503 1.00 95.75 104 TRP A N 1
ATOM 807 C CA . TRP A 1 104 ? -4.200 -8.769 -6.628 1.00 95.75 104 TRP A CA 1
ATOM 808 C C . TRP A 1 104 ? -4.425 -9.483 -5.293 1.00 95.75 104 TRP A C 1
ATOM 810 O O . TRP A 1 104 ? -5.114 -10.502 -5.265 1.00 95.75 104 TRP A O 1
ATOM 820 N N . ALA A 1 105 ? -3.897 -8.960 -4.183 1.00 96.94 105 ALA A N 1
ATOM 821 C CA . ALA A 1 105 ? -4.139 -9.526 -2.858 1.00 96.94 105 ALA A CA 1
ATOM 822 C C . ALA A 1 105 ? -5.633 -9.498 -2.496 1.00 96.94 105 ALA A C 1
ATOM 824 O O . ALA A 1 105 ? -6.168 -10.523 -2.078 1.00 96.94 105 ALA A O 1
ATOM 825 N N . CYS A 1 106 ? -6.320 -8.374 -2.730 1.00 97.75 106 CYS A N 1
ATOM 826 C CA . CYS A 1 106 ? -7.757 -8.235 -2.489 1.00 97.75 106 CYS A CA 1
ATOM 827 C C . CYS A 1 106 ? -8.569 -9.172 -3.374 1.00 97.75 106 CYS A C 1
ATOM 829 O O . CYS A 1 106 ? -9.432 -9.888 -2.875 1.00 97.75 106 CYS A O 1
ATOM 831 N N . LYS A 1 107 ? -8.243 -9.232 -4.672 1.00 96.38 107 LYS A N 1
ATOM 832 C CA . LYS A 1 107 ? -8.897 -10.152 -5.608 1.00 96.38 107 LYS A CA 1
ATOM 833 C C . LYS A 1 107 ? -8.763 -11.609 -5.158 1.00 96.38 107 LYS A C 1
ATOM 835 O O . LYS A 1 107 ? -9.736 -12.351 -5.202 1.00 96.38 107 LYS A O 1
ATOM 840 N N . ASN A 1 108 ? -7.574 -12.014 -4.712 1.00 95.50 108 ASN A N 1
ATOM 841 C CA . ASN A 1 108 ? -7.308 -13.392 -4.297 1.00 95.50 108 ASN A CA 1
ATOM 842 C C . ASN A 1 108 ? -7.962 -13.757 -2.959 1.00 95.50 108 ASN A C 1
ATOM 844 O O . ASN A 1 108 ? -8.337 -14.910 -2.769 1.00 95.50 108 ASN A O 1
ATOM 848 N N . LYS A 1 109 ? -8.070 -12.800 -2.032 1.00 96.50 109 LYS A N 1
ATOM 849 C CA . LYS A 1 109 ? -8.641 -13.009 -0.691 1.00 96.50 109 LYS A CA 1
ATOM 850 C C . LYS A 1 109 ? -10.110 -12.585 -0.583 1.00 96.50 109 LYS A C 1
ATOM 852 O O . LYS A 1 109 ? -10.673 -12.634 0.501 1.00 96.50 109 LYS A O 1
ATOM 857 N N . ASN A 1 110 ? -10.724 -12.191 -1.701 1.00 96.62 110 ASN A N 1
ATOM 858 C CA . ASN A 1 110 ? -12.103 -11.710 -1.781 1.00 96.62 110 ASN A CA 1
ATOM 859 C C . ASN A 1 110 ? -12.404 -10.540 -0.818 1.00 96.62 110 ASN A C 1
ATOM 861 O O . ASN A 1 110 ? -13.441 -10.511 -0.161 1.00 96.62 110 ASN A O 1
ATOM 865 N N . VAL A 1 111 ? -11.473 -9.585 -0.727 1.00 98.06 111 VAL A N 1
ATOM 866 C CA . VAL A 1 111 ? -11.609 -8.363 0.082 1.00 98.06 111 VAL A CA 1
ATOM 867 C C . VAL A 1 111 ? -12.066 -7.207 -0.806 1.00 98.06 111 VAL A C 1
ATOM 869 O O . VAL A 1 111 ? -11.592 -7.057 -1.935 1.00 98.06 111 VAL A O 1
ATOM 872 N N . THR A 1 112 ? -12.963 -6.367 -0.290 1.00 98.12 112 THR A N 1
ATOM 873 C CA . THR A 1 112 ? -13.441 -5.165 -0.984 1.00 98.12 112 THR A CA 1
ATOM 874 C C . THR A 1 112 ? -12.280 -4.224 -1.310 1.00 98.12 112 THR A C 1
ATOM 876 O O . THR A 1 112 ? -11.543 -3.789 -0.425 1.00 98.12 112 THR A O 1
ATOM 879 N N . CYS A 1 113 ? -12.137 -3.886 -2.592 1.00 97.50 113 CYS A N 1
ATOM 880 C CA . CYS A 1 113 ? -11.074 -3.034 -3.114 1.00 97.50 113 CYS A CA 1
ATOM 881 C C . CYS A 1 113 ? -11.681 -1.892 -3.934 1.00 97.50 113 CYS A C 1
ATOM 883 O O . CYS A 1 113 ? -12.334 -2.132 -4.950 1.00 97.50 113 CYS A O 1
ATOM 885 N N . ILE A 1 114 ? -11.475 -0.657 -3.484 1.00 96.50 114 ILE A N 1
ATOM 886 C CA . ILE A 1 114 ? -12.005 0.558 -4.104 1.00 96.50 114 ILE A CA 1
ATOM 887 C C . ILE A 1 114 ? -10.866 1.246 -4.849 1.00 96.50 114 ILE A C 1
ATOM 889 O O . ILE A 1 114 ? -9.918 1.729 -4.233 1.00 96.50 114 ILE A O 1
ATOM 893 N N . ALA A 1 115 ? -10.952 1.295 -6.176 1.00 93.19 115 ALA A N 1
ATOM 894 C CA . ALA A 1 115 ? -9.939 1.938 -7.004 1.00 93.19 115 ALA A CA 1
ATOM 895 C C . ALA A 1 115 ? -10.101 3.468 -7.007 1.00 93.19 115 ALA A C 1
ATOM 897 O O . ALA A 1 115 ? -11.187 3.979 -7.282 1.00 93.19 115 ALA A O 1
ATOM 898 N N . LEU A 1 116 ? -9.012 4.204 -6.774 1.00 90.00 116 LEU A N 1
ATOM 899 C CA . LEU A 1 116 ? -8.950 5.652 -6.976 1.00 90.00 116 LEU A CA 1
ATOM 900 C C . LEU A 1 116 ? -8.354 5.974 -8.346 1.00 90.00 116 LEU A C 1
ATOM 902 O O . LEU A 1 116 ? -7.154 5.807 -8.558 1.00 90.00 116 LEU A O 1
ATOM 906 N N . SER A 1 117 ? -9.178 6.500 -9.255 1.00 79.56 117 SER A N 1
ATOM 907 C CA . SER A 1 117 ? -8.759 6.889 -10.605 1.00 79.56 117 SER A CA 1
ATOM 908 C C . SER A 1 117 ? -8.907 8.385 -10.867 1.00 79.56 117 SER A C 1
ATOM 910 O O . SER A 1 117 ? -9.957 8.961 -10.606 1.00 79.56 117 SER A O 1
ATOM 912 N N . HIS A 1 118 ? -7.871 8.994 -11.455 1.00 65.44 118 HIS A N 1
ATOM 913 C CA . HIS A 1 118 ? -7.933 10.348 -12.021 1.00 65.44 118 HIS A CA 1
ATOM 914 C C . HIS A 1 118 ? -8.515 10.369 -13.446 1.00 65.44 118 HIS A C 1
ATOM 916 O O . HIS A 1 118 ? -9.089 11.370 -13.859 1.00 65.44 118 HIS A O 1
ATOM 922 N N . GLN A 1 119 ? -8.359 9.284 -14.214 1.00 57.84 119 GLN A N 1
ATOM 923 C CA . GLN A 1 119 ? -8.711 9.257 -15.642 1.00 57.84 119 GLN A CA 1
ATOM 924 C C . GLN A 1 119 ? -10.203 9.016 -15.894 1.00 57.84 119 GLN A C 1
ATOM 926 O O . GLN A 1 119 ? -10.719 9.447 -16.920 1.00 57.84 119 GLN A O 1
ATOM 931 N N . PHE A 1 120 ? -10.918 8.397 -14.948 1.00 54.44 120 PHE A N 1
ATOM 932 C CA . PHE A 1 120 ? -12.369 8.210 -15.065 1.00 54.44 120 PHE A CA 1
ATOM 933 C C . PHE A 1 120 ? -13.150 9.534 -15.045 1.00 54.44 120 PHE A C 1
ATOM 935 O O . PHE A 1 120 ? -14.240 9.592 -15.596 1.00 54.44 120 PHE A O 1
ATOM 942 N N . ALA A 1 121 ? -12.587 10.607 -14.477 1.00 53.94 121 ALA A N 1
ATOM 943 C CA . ALA A 1 121 ? -13.236 11.918 -14.424 1.00 53.94 121 ALA A CA 1
ATOM 944 C C . ALA A 1 121 ? -13.239 12.676 -15.769 1.00 53.94 121 ALA A C 1
ATOM 946 O O . ALA A 1 121 ? -13.978 13.643 -15.910 1.00 53.94 121 ALA A O 1
ATOM 947 N N . VAL A 1 122 ? -12.414 12.264 -16.742 1.00 50.84 122 VAL A N 1
ATOM 948 C CA . VAL A 1 122 ? -12.273 12.940 -18.052 1.00 50.84 122 VAL A CA 1
ATOM 949 C C . VAL A 1 122 ? -13.035 12.203 -19.167 1.00 50.84 122 VAL A C 1
ATOM 951 O O . VAL A 1 122 ? -13.205 12.741 -20.254 1.00 50.84 122 VAL A O 1
ATOM 954 N N . ILE A 1 123 ? -13.534 10.990 -18.901 1.00 48.16 123 ILE A N 1
ATOM 955 C CA . ILE A 1 123 ? -14.356 10.193 -19.833 1.00 48.16 123 ILE A CA 1
ATOM 956 C C . ILE A 1 123 ? -15.835 10.306 -19.417 1.00 48.16 123 ILE A C 1
ATOM 958 O O . ILE A 1 123 ? -16.518 9.303 -19.212 1.00 48.16 123 ILE A O 1
ATOM 962 N N . GLY A 1 124 ? -16.286 11.545 -19.202 1.00 47.78 124 GLY A N 1
ATOM 963 C CA . GLY A 1 124 ? -17.684 11.903 -18.939 1.00 47.78 124 GLY A CA 1
ATOM 964 C C . GLY A 1 124 ? -18.396 12.346 -20.204 1.00 47.78 124 GLY A C 1
ATOM 965 O O . GLY A 1 124 ? -17.739 13.024 -21.026 1.00 47.78 124 GLY A O 1
#

Foldseek 3Di:
DEEEEEFEQQEQVRLVVCLVVVVVVVVVHHYAYEYEDDHHPDDRPDDHPHYYPAQYFDADPVGDGPVVVSVVPPPVVRLVVSLCPDPQVVGQAYEYAVGPSPVVSCVVVVGHYHYDDPVVVVVD